Protein AF-A2BM74-F1 (afdb_monomer_lite)

Secondary structure (DSSP, 8-state):
-PPP---------------HHHHHHHHHHHHHHHHTTTS--SHHHHHHHHHTTHHHHTS---HHHHHHHHHHHHHHHHHHHT-GGG-------

Sequence (93 aa):
MPRERGQVKGGGDREDYVDERFLQAPSRAAEILVEHWGEWSDEIDAYWLLRRYEDEIGVPVTYDIVVEAVEIAHRNVEALKLRPSYVKVSEYQ

Organism: Hyperthermus butylicus (strain DSM 5456 / JCM 9403 / PLM1-5) (NCBI:txid415426)

Radius of gyration: 23.23 Å; chains: 1; bounding box: 64×27×82 Å

Structure (mmCIF, N/CA/C/O backbone):
data_AF-A2BM74-F1
#
_entry.id   AF-A2BM74-F1
#
loop_
_atom_site.group_PDB
_atom_site.id
_atom_site.type_symbol
_atom_site.label_atom_id
_atom_site.label_alt_id
_atom_site.label_comp_id
_atom_site.label_asym_id
_atom_site.label_entity_id
_atom_site.label_seq_id
_atom_site.pdbx_PDB_ins_code
_atom_site.Cartn_x
_atom_site.Cartn_y
_atom_site.Cartn_z
_atom_site.occupancy
_atom_site.B_iso_or_equiv
_atom_site.auth_seq_id
_atom_site.auth_comp_id
_atom_site.auth_asym_id
_atom_site.auth_atom_id
_atom_site.pdbx_PDB_model_num
ATOM 1 N N . MET A 1 1 ? 38.066 0.874 -57.448 1.00 51.19 1 MET A N 1
ATOM 2 C CA . MET A 1 1 ? 36.828 0.245 -56.942 1.00 51.19 1 MET A CA 1
ATOM 3 C C . MET A 1 1 ? 36.442 0.905 -55.618 1.00 51.19 1 MET A C 1
ATOM 5 O O . MET A 1 1 ? 37.072 0.587 -54.614 1.00 51.19 1 MET A O 1
ATOM 9 N N . PRO A 1 2 ? 35.507 1.870 -55.588 1.00 48.00 2 PRO A N 1
ATOM 10 C CA . PRO A 1 2 ? 34.987 2.411 -54.335 1.00 48.00 2 PRO A CA 1
ATOM 11 C C . PRO A 1 2 ? 33.935 1.450 -53.760 1.00 48.00 2 PRO A C 1
ATOM 13 O O . PRO A 1 2 ? 33.054 0.990 -54.479 1.00 48.00 2 PRO A O 1
ATOM 16 N N . ARG A 1 3 ? 34.061 1.103 -52.475 1.00 53.66 3 ARG A N 1
ATOM 17 C CA . ARG A 1 3 ? 33.067 0.305 -51.747 1.00 53.66 3 ARG A CA 1
ATOM 18 C C . ARG A 1 3 ? 31.936 1.231 -51.311 1.00 53.66 3 ARG A C 1
ATOM 20 O O . ARG A 1 3 ? 32.173 2.159 -50.537 1.00 53.66 3 ARG A O 1
ATOM 27 N N . GLU A 1 4 ? 30.738 0.977 -51.822 1.00 51.91 4 GLU A N 1
ATOM 28 C CA . GLU A 1 4 ? 29.504 1.604 -51.363 1.00 51.91 4 GLU A CA 1
ATOM 29 C C . GLU A 1 4 ? 29.345 1.347 -49.861 1.00 51.91 4 GLU A C 1
ATOM 31 O O . GLU A 1 4 ? 29.284 0.207 -49.397 1.00 51.91 4 GLU A O 1
ATOM 36 N N . ARG A 1 5 ? 29.345 2.428 -49.076 1.00 54.09 5 ARG A N 1
ATOM 37 C CA . ARG A 1 5 ? 28.982 2.376 -47.663 1.00 54.09 5 ARG A CA 1
ATOM 38 C C . ARG A 1 5 ? 27.476 2.189 -47.594 1.00 54.09 5 ARG A C 1
ATOM 40 O O . ARG A 1 5 ? 26.725 3.113 -47.893 1.00 54.09 5 ARG A O 1
ATOM 47 N N . GLY A 1 6 ? 27.075 0.986 -47.191 1.00 51.12 6 GLY A N 1
ATOM 48 C CA . GLY A 1 6 ? 25.716 0.676 -46.786 1.00 51.12 6 GLY A CA 1
ATOM 49 C C . GLY A 1 6 ? 25.210 1.717 -45.794 1.00 51.12 6 GLY A C 1
ATOM 50 O O . GLY A 1 6 ? 25.792 1.950 -44.735 1.00 51.12 6 GLY A O 1
ATOM 51 N N . GLN A 1 7 ? 24.133 2.366 -46.202 1.00 48.34 7 GLN A N 1
ATOM 52 C CA . GLN A 1 7 ? 23.319 3.279 -45.431 1.00 48.34 7 GLN A CA 1
ATOM 53 C C . GLN A 1 7 ? 22.680 2.493 -44.275 1.00 48.34 7 GLN A C 1
ATOM 55 O O . GLN A 1 7 ? 21.726 1.746 -44.479 1.00 48.34 7 GLN A O 1
ATOM 60 N N . VAL A 1 8 ? 23.214 2.621 -43.058 1.00 57.81 8 VAL A N 1
ATOM 61 C CA . VAL A 1 8 ? 22.563 2.080 -41.857 1.00 57.81 8 VAL A CA 1
ATOM 62 C C . VAL A 1 8 ? 21.428 3.016 -41.442 1.00 57.81 8 VAL A C 1
ATOM 64 O O . VAL A 1 8 ? 21.618 3.980 -40.708 1.00 57.81 8 VAL A O 1
ATOM 67 N N . LYS A 1 9 ? 20.224 2.735 -41.951 1.00 53.75 9 LYS A N 1
ATOM 68 C CA . LYS A 1 9 ? 18.973 3.152 -41.309 1.00 53.75 9 LYS A CA 1
ATOM 69 C C . LYS A 1 9 ? 18.787 2.296 -40.051 1.00 53.75 9 LYS A C 1
ATOM 71 O O . LYS A 1 9 ? 18.335 1.162 -40.145 1.00 53.75 9 LYS A O 1
ATOM 76 N N . GLY A 1 10 ? 19.123 2.845 -38.892 1.00 43.16 10 GLY A N 1
ATOM 77 C CA . GLY A 1 10 ? 18.506 2.481 -37.615 1.00 43.16 10 GLY A CA 1
ATOM 78 C C . GLY A 1 10 ? 18.002 3.792 -37.012 1.00 43.16 10 GLY A C 1
ATOM 79 O O . GLY A 1 10 ? 18.823 4.632 -36.679 1.00 43.16 10 GLY A O 1
ATOM 80 N N . GLY A 1 11 ? 16.712 4.122 -36.976 1.00 45.31 11 GLY A N 1
ATOM 81 C CA . GLY A 1 11 ? 15.554 3.238 -36.926 1.00 45.31 11 GLY A CA 1
ATOM 82 C C . GLY A 1 11 ? 15.417 2.720 -35.501 1.00 45.31 11 GLY A C 1
ATOM 83 O O . GLY A 1 11 ? 15.923 1.644 -35.201 1.00 45.31 11 GLY A O 1
ATOM 84 N N . GLY A 1 12 ? 14.805 3.521 -34.631 1.00 40.31 12 GLY A N 1
ATOM 85 C CA . GLY A 1 12 ? 14.555 3.164 -33.242 1.00 40.31 12 GLY A CA 1
ATOM 86 C C . GLY A 1 12 ? 14.448 4.393 -32.359 1.00 40.31 12 GLY A C 1
ATOM 87 O O . GLY A 1 12 ? 15.354 4.649 -31.569 1.00 40.31 12 GLY A O 1
ATOM 88 N N . ASP A 1 13 ? 13.355 5.137 -32.515 1.00 47.75 13 ASP A N 1
ATOM 89 C CA . ASP A 1 13 ? 12.801 5.984 -31.465 1.00 47.75 13 ASP A CA 1
ATOM 90 C C . ASP A 1 13 ? 12.639 5.112 -30.211 1.00 47.75 13 ASP A C 1
ATOM 92 O O . ASP A 1 13 ? 11.688 4.346 -30.069 1.00 47.75 13 ASP A O 1
ATOM 96 N N . ARG A 1 14 ? 13.646 5.130 -29.334 1.00 47.81 14 ARG A N 1
ATOM 97 C CA . ARG A 1 14 ? 13.541 4.587 -27.980 1.00 47.81 14 ARG A CA 1
ATOM 98 C C . ARG A 1 14 ? 12.803 5.630 -27.161 1.00 47.81 14 ARG A C 1
ATOM 100 O O . ARG A 1 14 ? 13.402 6.310 -26.338 1.00 47.81 14 ARG A O 1
ATOM 107 N N . GLU A 1 15 ? 11.527 5.810 -27.471 1.00 50.72 15 GLU A N 1
ATOM 108 C CA . GLU A 1 15 ? 10.604 6.350 -26.491 1.00 50.72 15 GLU A CA 1
ATOM 109 C C . GLU A 1 15 ? 10.651 5.387 -25.309 1.00 50.72 15 GLU A C 1
ATOM 111 O O . GLU A 1 15 ? 10.474 4.175 -25.466 1.00 50.72 15 GLU A O 1
ATOM 116 N N . ASP A 1 16 ? 11.030 5.926 -24.157 1.00 50.12 16 ASP A N 1
ATOM 117 C CA . ASP A 1 16 ? 11.051 5.239 -22.882 1.00 50.12 16 ASP A CA 1
ATOM 118 C C . ASP A 1 16 ? 9.681 4.584 -22.660 1.00 50.12 16 ASP A C 1
ATOM 120 O O . ASP A 1 16 ? 8.720 5.243 -22.267 1.00 50.12 16 ASP A O 1
ATOM 124 N N . TYR A 1 17 ? 9.573 3.285 -22.954 1.00 52.31 17 TYR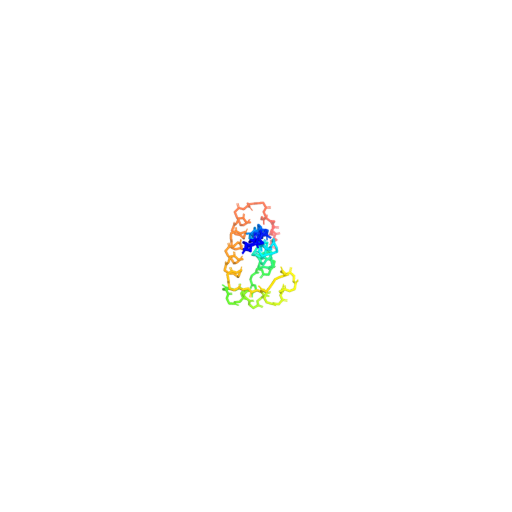 A N 1
ATOM 125 C CA . TYR A 1 17 ? 8.410 2.466 -22.616 1.00 52.31 17 TYR A CA 1
ATOM 126 C C . TYR A 1 17 ? 8.394 2.306 -21.092 1.00 52.31 17 TYR A C 1
ATOM 128 O O . TYR A 1 17 ? 8.762 1.268 -20.543 1.00 52.31 17 TYR A O 1
ATOM 136 N N . VAL A 1 18 ? 8.014 3.371 -20.387 1.00 57.47 18 VAL A N 1
ATOM 137 C CA . VAL A 1 18 ? 7.542 3.262 -19.015 1.00 57.47 18 VAL A CA 1
ATOM 138 C C . VAL A 1 18 ? 6.190 2.584 -19.130 1.00 57.47 18 VAL A C 1
ATOM 140 O O . VAL A 1 18 ? 5.200 3.189 -19.529 1.00 57.47 18 VAL A O 1
ATOM 143 N N . ASP A 1 19 ? 6.191 1.280 -18.885 1.00 67.12 19 ASP A N 1
ATOM 144 C CA . ASP A 1 19 ? 4.986 0.468 -18.875 1.00 67.12 19 ASP A CA 1
ATOM 145 C C . ASP A 1 19 ? 3.977 1.114 -17.912 1.00 67.12 19 ASP A C 1
ATOM 147 O O . ASP A 1 19 ? 4.263 1.279 -16.724 1.00 67.12 19 ASP A O 1
ATOM 151 N N . GLU A 1 20 ? 2.820 1.534 -18.436 1.00 72.00 20 GLU A N 1
ATOM 152 C CA . GLU A 1 20 ? 1.793 2.288 -17.699 1.00 72.00 20 GLU A CA 1
ATOM 153 C C . GLU A 1 20 ? 1.373 1.588 -16.400 1.00 72.00 20 GLU A C 1
ATOM 155 O O . GLU A 1 20 ? 0.953 2.232 -15.438 1.00 72.00 20 GLU A O 1
ATOM 160 N N . ARG A 1 21 ? 1.554 0.264 -16.341 1.00 70.94 21 ARG A N 1
ATOM 161 C CA . ARG A 1 21 ? 1.315 -0.552 -15.150 1.00 70.94 21 ARG A CA 1
ATOM 162 C C . ARG A 1 21 ? 2.192 -0.143 -13.969 1.00 70.94 21 ARG A C 1
ATOM 164 O O . ARG A 1 21 ? 1.705 -0.120 -12.846 1.00 70.94 21 ARG A O 1
ATOM 171 N N . PHE A 1 22 ? 3.444 0.251 -14.205 1.00 72.44 22 PHE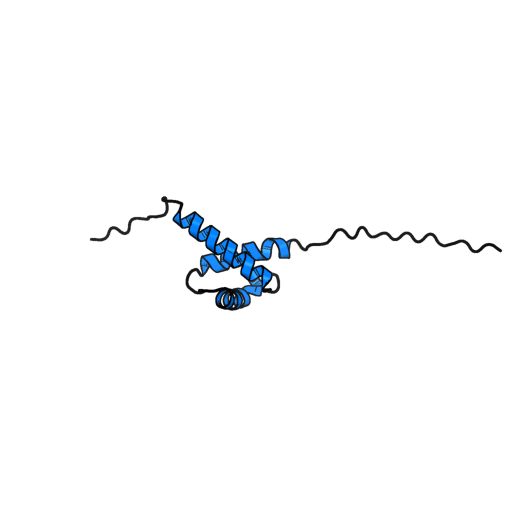 A N 1
ATOM 172 C CA . PHE A 1 22 ? 4.328 0.742 -13.143 1.00 72.44 22 PHE A CA 1
ATOM 173 C C . PHE A 1 22 ? 3.926 2.130 -12.641 1.00 72.44 22 PHE A C 1
ATOM 175 O O . PHE A 1 22 ? 4.125 2.418 -11.467 1.00 72.44 22 PHE A O 1
ATOM 182 N N . LEU A 1 23 ? 3.320 2.968 -13.489 1.00 80.06 23 LEU A N 1
ATOM 183 C CA . LEU A 1 23 ? 2.825 4.288 -13.077 1.00 80.06 23 LEU A CA 1
ATOM 184 C C . LEU A 1 23 ? 1.594 4.180 -12.171 1.00 80.06 23 LEU A C 1
ATOM 186 O O . LEU A 1 23 ? 1.391 5.014 -11.294 1.00 80.06 23 LEU A O 1
ATOM 190 N N . GLN A 1 24 ? 0.766 3.155 -12.379 1.00 87.44 24 GLN A N 1
ATOM 191 C CA . GLN A 1 24 ? -0.448 2.941 -11.589 1.00 87.44 24 GLN A CA 1
ATOM 192 C C . GLN A 1 24 ? -0.219 2.066 -10.352 1.00 87.44 24 GLN A C 1
ATOM 194 O O . GLN A 1 24 ? -1.024 2.114 -9.420 1.00 87.44 24 GLN A O 1
ATOM 199 N N . ALA A 1 25 ? 0.878 1.305 -10.306 1.00 90.19 25 ALA A N 1
ATOM 200 C CA . ALA A 1 25 ? 1.171 0.376 -9.221 1.00 90.19 25 ALA A CA 1
ATOM 201 C C . ALA A 1 25 ? 1.174 1.019 -7.820 1.00 90.19 25 ALA A C 1
ATOM 203 O O . ALA A 1 25 ? 0.532 0.449 -6.938 1.00 90.19 25 ALA A O 1
ATOM 204 N N . PRO A 1 26 ? 1.776 2.206 -7.585 1.00 93.50 26 PRO A N 1
ATOM 205 C CA . PRO A 1 26 ? 1.721 2.853 -6.272 1.00 93.50 26 PRO A CA 1
ATOM 206 C C . PRO A 1 26 ? 0.301 3.240 -5.860 1.00 93.50 26 PRO A C 1
ATOM 208 O O . PRO A 1 26 ? -0.083 3.066 -4.707 1.00 93.50 26 PRO A O 1
ATOM 211 N N . SER A 1 27 ? -0.511 3.714 -6.810 1.00 92.81 27 SER A N 1
ATOM 212 C CA . SER A 1 27 ? -1.908 4.073 -6.541 1.00 92.81 27 SER A CA 1
ATOM 213 C C . SER A 1 27 ? -2.737 2.839 -6.192 1.00 92.81 27 SER A C 1
ATOM 215 O O . SER A 1 27 ? -3.475 2.855 -5.210 1.00 92.81 27 SER A O 1
ATOM 217 N N . ARG A 1 28 ? -2.566 1.742 -6.940 1.00 93.56 28 ARG A N 1
ATOM 218 C CA . ARG A 1 28 ? -3.275 0.486 -6.675 1.00 93.56 28 ARG A CA 1
ATOM 219 C C . ARG A 1 28 ? -2.843 -0.149 -5.354 1.00 93.56 28 ARG A C 1
ATOM 221 O O . ARG A 1 28 ? -3.684 -0.595 -4.581 1.00 93.56 28 ARG A O 1
ATOM 228 N N . ALA A 1 29 ? -1.545 -0.141 -5.066 1.00 95.75 29 ALA A N 1
ATOM 229 C CA . ALA A 1 29 ? -1.013 -0.571 -3.780 1.00 95.75 29 ALA A CA 1
ATOM 230 C C . ALA A 1 29 ? -1.581 0.277 -2.629 1.00 95.75 29 ALA A C 1
ATOM 232 O O . ALA A 1 29 ? -1.999 -0.269 -1.611 1.00 95.75 29 ALA A O 1
ATOM 233 N N . ALA A 1 30 ? -1.679 1.598 -2.798 1.00 95.75 30 ALA A N 1
ATOM 234 C CA . ALA A 1 30 ? -2.250 2.478 -1.784 1.00 95.75 30 ALA A CA 1
ATOM 235 C C . ALA A 1 30 ? -3.728 2.179 -1.500 1.00 95.75 30 ALA A C 1
ATOM 237 O O . ALA A 1 30 ? -4.143 2.240 -0.346 1.00 95.75 30 ALA A O 1
ATOM 238 N N . GLU A 1 31 ? -4.524 1.843 -2.520 1.00 94.75 31 GLU A N 1
ATOM 239 C CA . GLU A 1 31 ? -5.918 1.418 -2.333 1.00 94.75 31 GLU A CA 1
ATOM 240 C C . GLU A 1 31 ? -6.006 0.189 -1.422 1.00 94.75 31 GLU A C 1
ATOM 242 O O . GLU A 1 31 ? -6.739 0.218 -0.436 1.00 94.75 31 GLU A O 1
ATOM 247 N N . ILE A 1 32 ? -5.182 -0.833 -1.677 1.00 95.12 32 ILE A N 1
ATOM 248 C CA . ILE A 1 32 ? -5.111 -2.048 -0.850 1.00 95.12 32 ILE A CA 1
ATOM 249 C C . ILE A 1 32 ? -4.702 -1.701 0.591 1.00 95.12 32 ILE A C 1
ATOM 251 O O . ILE A 1 32 ? -5.302 -2.190 1.548 1.00 95.12 32 ILE A O 1
ATOM 255 N N . LEU A 1 33 ? -3.716 -0.814 0.772 1.00 95.62 33 LEU A N 1
ATOM 256 C CA . LEU A 1 33 ? -3.303 -0.357 2.105 1.00 95.62 33 LEU A CA 1
ATOM 257 C C . LEU A 1 33 ? -4.427 0.382 2.851 1.00 95.62 33 LEU A C 1
ATOM 259 O O . LEU A 1 33 ? -4.546 0.243 4.069 1.00 95.62 33 LEU A O 1
ATOM 263 N N . VAL A 1 34 ? -5.251 1.166 2.151 1.00 93.94 34 VAL A N 1
ATOM 264 C CA . VAL A 1 34 ? -6.40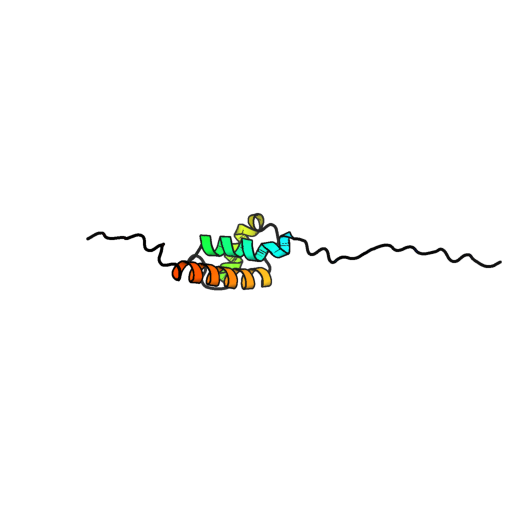6 1.859 2.746 1.00 93.94 34 VAL A CA 1
ATOM 265 C C . VAL A 1 34 ? -7.538 0.883 3.078 1.00 93.94 34 VAL A C 1
ATOM 267 O O . VAL A 1 34 ? -8.172 1.029 4.122 1.00 93.94 34 VAL A O 1
ATOM 270 N N . GLU A 1 35 ? -7.797 -0.115 2.234 1.00 93.31 35 GLU A N 1
ATOM 271 C CA . GLU A 1 35 ? -8.806 -1.151 2.497 1.00 93.31 35 GLU A CA 1
ATOM 272 C C . GLU A 1 35 ? -8.457 -1.989 3.734 1.00 93.31 35 GLU A C 1
ATOM 274 O O . GLU A 1 35 ? -9.331 -2.297 4.545 1.00 93.31 35 GLU A O 1
ATOM 279 N N . HIS A 1 36 ? -7.169 -2.273 3.923 1.00 93.00 36 HIS A N 1
ATOM 280 C CA . HIS A 1 36 ? -6.621 -3.003 5.068 1.00 93.00 36 HIS A CA 1
ATOM 281 C C . HIS A 1 36 ? -6.063 -2.071 6.156 1.00 93.00 36 HIS A C 1
ATOM 283 O O . HIS A 1 36 ? -5.095 -2.400 6.852 1.00 93.00 36 HIS A O 1
ATOM 289 N N . TRP A 1 37 ? -6.648 -0.879 6.311 1.00 89.81 37 TRP A N 1
ATOM 290 C CA . TRP A 1 37 ? -6.171 0.099 7.284 1.00 89.81 37 TRP A CA 1
ATOM 291 C C . TRP A 1 37 ? -6.203 -0.460 8.713 1.00 89.81 37 TRP A C 1
ATOM 293 O O . TRP A 1 37 ? -7.254 -0.843 9.227 1.00 89.81 37 TRP A O 1
ATOM 303 N N . GLY A 1 38 ? -5.045 -0.459 9.378 1.00 89.44 38 GLY A N 1
ATOM 304 C CA . GLY A 1 38 ? -4.867 -1.016 10.722 1.00 89.44 38 GLY A CA 1
ATOM 305 C C . GLY A 1 38 ? -4.311 -2.445 10.765 1.00 89.44 38 GLY A C 1
ATOM 306 O O . GLY A 1 38 ? -3.960 -2.901 11.849 1.00 89.44 38 GLY A O 1
ATOM 307 N N . GLU A 1 39 ? -4.179 -3.132 9.624 1.00 90.00 39 GLU A N 1
ATOM 308 C CA . GLU A 1 39 ? -3.424 -4.398 9.526 1.00 90.00 39 GLU A CA 1
ATOM 309 C C . GLU A 1 39 ? -1.913 -4.192 9.357 1.00 90.00 39 GLU A C 1
ATOM 311 O O . GLU A 1 39 ? -1.139 -5.138 9.478 1.00 90.00 39 GLU A O 1
ATOM 316 N N . TRP A 1 40 ? -1.498 -2.962 9.073 1.00 94.06 40 TRP A N 1
ATOM 317 C CA . TRP A 1 40 ? -0.109 -2.561 8.914 1.00 94.06 40 TRP A CA 1
ATOM 318 C C . TRP A 1 40 ? 0.149 -1.293 9.725 1.00 94.06 40 TRP A C 1
ATOM 320 O O . TRP A 1 40 ? -0.763 -0.486 9.941 1.00 94.06 40 TRP A O 1
ATOM 330 N N . SER A 1 41 ? 1.382 -1.140 10.205 1.00 91.50 41 SER A N 1
ATOM 331 C CA . SER A 1 41 ? 1.774 -0.010 11.055 1.00 91.50 41 SER A CA 1
ATOM 332 C C . SER A 1 41 ? 2.991 0.762 10.548 1.00 91.50 41 SER A C 1
ATOM 334 O O . SER A 1 41 ? 3.163 1.926 10.908 1.00 91.50 41 SER A O 1
ATOM 336 N N . ASP A 1 42 ? 3.792 0.136 9.688 1.00 93.00 42 ASP A N 1
ATOM 337 C CA . ASP A 1 42 ? 4.997 0.699 9.091 1.00 93.00 42 ASP A CA 1
ATOM 338 C C . ASP A 1 42 ? 5.199 0.190 7.651 1.00 93.00 42 ASP A C 1
ATOM 340 O O . ASP A 1 42 ? 4.396 -0.587 7.118 1.00 93.00 42 ASP A O 1
ATOM 344 N N . GLU A 1 43 ? 6.270 0.639 6.995 1.00 93.69 43 GLU A N 1
ATOM 345 C CA . GLU A 1 43 ? 6.581 0.269 5.614 1.00 93.69 43 GLU A CA 1
ATOM 346 C C . GLU A 1 43 ? 6.929 -1.221 5.452 1.00 93.69 43 GLU A C 1
ATOM 348 O O . GLU A 1 43 ? 6.741 -1.784 4.373 1.00 93.69 43 GLU A O 1
ATOM 353 N N . ILE A 1 44 ? 7.429 -1.886 6.498 1.00 94.62 44 ILE A N 1
ATOM 354 C CA . ILE A 1 44 ? 7.778 -3.312 6.450 1.00 94.62 44 ILE A CA 1
ATOM 355 C C . ILE A 1 44 ? 6.501 -4.152 6.485 1.00 94.62 44 ILE A C 1
ATOM 357 O O . ILE A 1 44 ? 6.346 -5.066 5.670 1.00 94.62 44 ILE A O 1
ATOM 361 N N . ASP A 1 45 ? 5.571 -3.827 7.380 1.00 95.31 45 ASP A N 1
ATOM 362 C CA . ASP A 1 45 ? 4.250 -4.451 7.426 1.00 95.31 45 ASP A CA 1
ATOM 363 C C . ASP A 1 45 ? 3.505 -4.237 6.104 1.00 95.31 45 ASP A C 1
ATOM 365 O O . ASP A 1 45 ? 2.968 -5.188 5.527 1.00 95.31 45 ASP A O 1
ATOM 369 N N . ALA A 1 46 ? 3.528 -3.003 5.588 1.00 95.06 46 ALA A N 1
ATOM 370 C CA . ALA A 1 46 ? 2.930 -2.654 4.304 1.00 95.06 46 ALA A CA 1
ATOM 371 C C . ALA A 1 46 ? 3.543 -3.471 3.157 1.00 95.06 46 ALA A C 1
ATOM 373 O O . ALA A 1 46 ? 2.813 -3.994 2.318 1.00 95.06 46 ALA A O 1
ATOM 374 N N . TYR A 1 47 ? 4.866 -3.660 3.143 1.00 95.50 47 TYR A N 1
ATOM 375 C CA . TYR A 1 47 ? 5.534 -4.508 2.157 1.00 95.50 47 TYR A CA 1
ATOM 376 C C . TYR A 1 47 ? 5.039 -5.957 2.205 1.00 95.50 47 TYR A C 1
ATOM 378 O O . TYR A 1 47 ? 4.688 -6.523 1.167 1.00 95.50 47 TYR A O 1
ATOM 386 N N . TRP A 1 48 ? 4.970 -6.568 3.390 1.00 95.38 48 TRP A N 1
ATOM 387 C CA . TRP A 1 48 ? 4.491 -7.948 3.524 1.00 95.38 48 TRP A CA 1
ATOM 388 C C . TRP A 1 48 ? 3.009 -8.094 3.191 1.00 95.38 48 TRP A C 1
ATOM 390 O O . TRP A 1 48 ? 2.606 -9.108 2.619 1.00 95.38 48 TRP A O 1
ATOM 400 N N . LEU A 1 49 ? 2.203 -7.086 3.520 1.00 95.00 49 LEU A N 1
ATOM 401 C CA . LEU A 1 49 ? 0.806 -7.009 3.125 1.00 95.00 49 LEU A CA 1
ATOM 402 C C . LEU A 1 49 ? 0.686 -6.959 1.598 1.00 95.00 49 LEU A C 1
ATOM 404 O O . LEU A 1 49 ? 0.079 -7.856 1.023 1.00 95.00 49 LEU A O 1
ATOM 408 N N . LEU A 1 50 ? 1.328 -5.992 0.940 1.00 95.69 50 LEU A N 1
ATOM 409 C CA . LEU A 1 50 ? 1.272 -5.810 -0.514 1.00 95.69 50 LEU A CA 1
ATOM 410 C C . LEU A 1 50 ? 1.822 -7.007 -1.282 1.00 95.69 50 LEU A C 1
ATOM 412 O O . LEU A 1 50 ? 1.286 -7.366 -2.323 1.00 95.69 50 LEU A O 1
ATOM 416 N N . ARG A 1 51 ? 2.840 -7.684 -0.748 1.00 94.50 51 ARG A N 1
ATOM 417 C CA . ARG A 1 51 ? 3.390 -8.899 -1.354 1.00 94.50 51 ARG A CA 1
ATOM 418 C C . ARG A 1 51 ? 2.378 -10.046 -1.431 1.00 94.50 51 ARG A C 1
ATOM 420 O O . ARG A 1 51 ? 2.491 -10.891 -2.312 1.00 94.50 51 ARG A O 1
ATOM 427 N N . ARG A 1 52 ? 1.375 -10.088 -0.543 1.00 94.38 52 ARG A N 1
ATOM 428 C CA . ARG A 1 52 ? 0.254 -11.047 -0.643 1.00 94.38 52 ARG A CA 1
ATOM 429 C C . ARG A 1 52 ? -0.718 -10.704 -1.774 1.00 94.38 52 ARG A C 1
ATOM 431 O O . ARG A 1 52 ? -1.450 -11.584 -2.209 1.00 94.38 52 ARG A O 1
ATOM 438 N N . TYR A 1 53 ? -0.686 -9.462 -2.247 1.00 94.25 53 TYR A N 1
ATOM 439 C CA . TYR A 1 53 ? -1.559 -8.908 -3.277 1.00 94.25 53 TYR A CA 1
ATOM 440 C C . TYR A 1 53 ? -0.795 -8.511 -4.551 1.00 94.25 53 TYR A C 1
ATOM 442 O O . TYR A 1 53 ? -1.293 -7.737 -5.363 1.00 94.25 53 TYR A O 1
ATOM 450 N N . GLU A 1 54 ? 0.413 -9.045 -4.753 1.00 91.44 54 GLU A N 1
ATOM 451 C CA . GLU A 1 54 ? 1.258 -8.735 -5.915 1.00 91.44 54 GLU A CA 1
ATOM 452 C C . GLU A 1 54 ? 0.540 -9.037 -7.244 1.00 91.44 54 GLU A C 1
ATOM 454 O O . GLU A 1 54 ? 0.626 -8.255 -8.192 1.00 91.44 54 GLU A O 1
ATOM 459 N N . ASP A 1 55 ? -0.268 -10.102 -7.276 1.00 90.19 55 ASP A N 1
ATOM 460 C CA . ASP A 1 55 ? -1.105 -10.459 -8.427 1.00 90.19 55 ASP A CA 1
ATOM 461 C C . ASP A 1 55 ? -2.179 -9.397 -8.737 1.00 90.19 55 ASP A C 1
ATOM 463 O O . ASP A 1 55 ? -2.499 -9.164 -9.903 1.00 90.19 55 ASP A O 1
ATOM 467 N N . GLU A 1 56 ? -2.720 -8.722 -7.717 1.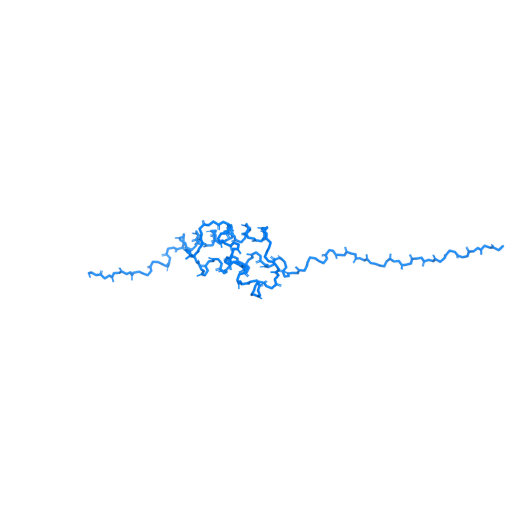00 89.88 56 GLU A N 1
ATOM 468 C CA . GLU A 1 56 ? -3.717 -7.653 -7.879 1.00 89.88 56 GLU A CA 1
ATOM 469 C C . GLU A 1 56 ? -3.090 -6.314 -8.277 1.00 89.88 56 GLU A C 1
ATOM 471 O O . GLU A 1 56 ? -3.725 -5.496 -8.947 1.00 89.88 56 GLU A O 1
ATOM 476 N N . ILE A 1 57 ? -1.841 -6.092 -7.865 1.00 89.31 57 ILE A N 1
ATOM 477 C CA . ILE A 1 57 ? -1.039 -4.917 -8.223 1.00 89.31 57 ILE A CA 1
ATOM 478 C C . ILE A 1 57 ? -0.518 -5.054 -9.664 1.00 89.31 57 ILE A C 1
ATOM 480 O O . ILE A 1 57 ? -0.333 -4.056 -10.360 1.00 89.31 57 ILE A O 1
ATOM 484 N N . GLY A 1 58 ? -0.317 -6.286 -10.142 1.00 87.38 58 GLY A N 1
ATOM 485 C CA . GLY A 1 58 ? 0.047 -6.593 -11.528 1.00 87.38 58 GLY A CA 1
ATOM 486 C C . GLY A 1 58 ? 1.515 -6.329 -11.877 1.00 87.38 58 GLY A C 1
ATOM 487 O O . GLY A 1 58 ? 1.913 -6.523 -13.030 1.00 87.38 58 GLY A O 1
ATOM 488 N N . VAL A 1 59 ? 2.321 -5.910 -10.897 1.00 89.50 59 VAL A N 1
ATOM 489 C CA . VAL A 1 59 ? 3.776 -5.756 -10.993 1.00 89.50 59 VAL A CA 1
ATOM 490 C C . VAL A 1 59 ? 4.440 -6.217 -9.693 1.00 89.50 59 VAL A C 1
ATOM 492 O O . VAL A 1 59 ? 3.800 -6.175 -8.641 1.00 89.50 59 VAL A O 1
ATOM 495 N N . PRO A 1 60 ? 5.728 -6.604 -9.732 1.00 91.06 60 PRO A N 1
ATOM 496 C CA . PRO A 1 60 ? 6.462 -6.948 -8.524 1.00 91.06 60 PRO A CA 1
ATOM 497 C C . PRO A 1 60 ? 6.497 -5.800 -7.517 1.00 91.06 60 PRO A C 1
ATOM 499 O O . PRO A 1 60 ? 6.824 -4.665 -7.873 1.00 91.06 60 PRO A O 1
ATOM 502 N N . VAL A 1 61 ? 6.220 -6.106 -6.249 1.00 92.25 61 VAL A N 1
ATOM 503 C CA . VAL A 1 61 ? 6.259 -5.111 -5.173 1.00 92.25 61 VAL A CA 1
ATOM 504 C C . VAL A 1 61 ? 7.712 -4.758 -4.858 1.00 92.25 61 VAL A C 1
ATOM 506 O O . VAL A 1 61 ? 8.465 -5.556 -4.292 1.00 92.25 61 VAL A O 1
ATOM 509 N N . THR A 1 62 ? 8.116 -3.542 -5.221 1.00 92.94 62 THR A N 1
ATOM 510 C CA . THR A 1 62 ? 9.422 -2.964 -4.880 1.00 92.94 62 THR A CA 1
ATOM 511 C C . THR A 1 62 ? 9.300 -2.007 -3.702 1.00 92.94 62 THR A C 1
ATOM 513 O O . THR A 1 62 ? 8.222 -1.499 -3.409 1.00 92.94 62 THR A O 1
ATOM 516 N N . TYR A 1 63 ? 10.422 -1.731 -3.034 1.00 91.31 63 TYR A N 1
ATOM 517 C CA . TYR A 1 63 ? 10.452 -0.797 -1.908 1.00 91.31 63 TYR A CA 1
ATOM 518 C C . TYR A 1 63 ? 9.927 0.598 -2.286 1.00 91.31 63 TYR A C 1
ATOM 520 O O . TYR A 1 63 ? 9.142 1.167 -1.535 1.00 91.31 63 TYR A O 1
ATOM 528 N N . ASP A 1 64 ? 10.275 1.100 -3.475 1.00 91.56 64 ASP A N 1
ATOM 529 C CA . ASP A 1 64 ? 9.818 2.411 -3.954 1.00 91.56 64 ASP A CA 1
ATOM 530 C C . ASP A 1 64 ? 8.288 2.475 -4.083 1.00 91.56 64 ASP A C 1
ATOM 532 O O . ASP A 1 64 ? 7.671 3.438 -3.631 1.00 91.56 64 ASP A O 1
ATOM 536 N N . ILE A 1 65 ? 7.666 1.410 -4.613 1.00 93.62 65 ILE A N 1
ATOM 537 C CA . ILE A 1 65 ? 6.202 1.300 -4.702 1.00 93.62 65 ILE A CA 1
ATOM 538 C C . ILE A 1 65 ? 5.584 1.329 -3.304 1.00 93.62 65 ILE A C 1
ATOM 540 O O . ILE A 1 65 ? 4.563 1.981 -3.109 1.00 93.62 65 ILE A O 1
ATOM 544 N N . VAL A 1 66 ? 6.187 0.640 -2.329 1.00 95.31 66 VAL A N 1
ATOM 545 C CA . VAL A 1 66 ? 5.658 0.597 -0.959 1.00 95.31 66 VAL A CA 1
ATOM 546 C C . VAL A 1 66 ? 5.711 1.965 -0.296 1.00 95.31 66 VAL A C 1
ATOM 548 O O . VAL A 1 66 ? 4.705 2.394 0.259 1.00 95.31 66 VAL A O 1
ATOM 551 N N . VAL A 1 67 ? 6.849 2.657 -0.366 1.00 95.69 67 VAL A N 1
ATOM 552 C CA . VAL A 1 67 ? 7.005 3.985 0.247 1.00 95.69 67 VAL A CA 1
ATOM 553 C C . VAL A 1 67 ? 5.984 4.960 -0.336 1.00 95.69 67 VAL A C 1
ATOM 555 O O . VAL A 1 67 ? 5.245 5.605 0.407 1.00 95.69 67 VAL A O 1
ATOM 558 N N . GLU A 1 68 ? 5.874 5.012 -1.664 1.00 95.31 68 GLU A N 1
ATOM 559 C CA . GLU A 1 68 ? 4.916 5.893 -2.328 1.00 95.31 68 GLU A CA 1
ATOM 560 C C . GLU A 1 68 ? 3.462 5.505 -2.005 1.00 95.31 68 GLU A C 1
ATOM 562 O O . GLU A 1 68 ? 2.632 6.370 -1.709 1.00 95.31 68 GLU A O 1
ATOM 567 N N . ALA A 1 69 ? 3.149 4.206 -1.980 1.00 95.81 69 ALA A N 1
ATOM 568 C CA . ALA A 1 69 ? 1.822 3.713 -1.628 1.00 95.81 69 ALA A CA 1
ATOM 569 C C . ALA A 1 69 ? 1.426 4.074 -0.190 1.00 95.81 69 ALA A C 1
ATOM 571 O O . ALA A 1 69 ? 0.292 4.498 0.041 1.00 95.81 69 ALA A O 1
ATOM 572 N N . VAL A 1 70 ? 2.349 3.954 0.768 1.00 95.75 70 VAL A N 1
ATOM 573 C CA . VAL A 1 70 ? 2.138 4.337 2.172 1.00 95.75 70 VAL A CA 1
ATOM 574 C C . VAL A 1 70 ? 1.842 5.835 2.270 1.00 95.75 70 VAL A C 1
ATOM 576 O O . VAL A 1 70 ? 0.842 6.225 2.876 1.00 95.75 70 VAL A O 1
ATOM 579 N N . GLU A 1 71 ? 2.629 6.689 1.610 1.00 95.44 71 GLU A N 1
ATOM 580 C CA . GLU A 1 71 ? 2.383 8.137 1.585 1.00 95.44 71 GLU A CA 1
ATOM 581 C C . GLU A 1 71 ? 1.023 8.501 0.967 1.00 95.44 71 GLU A C 1
ATOM 583 O O . GLU A 1 71 ? 0.317 9.392 1.454 1.00 95.44 71 GLU A O 1
ATOM 588 N N . ILE A 1 72 ? 0.632 7.837 -0.125 1.00 94.94 72 ILE A N 1
ATOM 589 C CA . ILE A 1 72 ? -0.686 8.021 -0.747 1.00 94.94 72 ILE A CA 1
ATOM 590 C C . ILE A 1 72 ? -1.794 7.558 0.210 1.00 94.94 72 ILE A C 1
ATOM 592 O O . ILE A 1 72 ? -2.770 8.285 0.404 1.00 94.94 72 ILE A O 1
ATOM 596 N N . ALA A 1 73 ? -1.640 6.398 0.850 1.00 93.88 73 ALA A N 1
ATOM 597 C CA . ALA A 1 73 ? -2.622 5.845 1.778 1.00 93.88 73 ALA A CA 1
ATOM 598 C C . ALA A 1 73 ? -2.850 6.768 2.985 1.00 93.88 73 ALA A C 1
ATOM 600 O O . ALA A 1 73 ? -3.998 7.084 3.310 1.00 93.88 73 ALA A O 1
ATOM 601 N N . HIS A 1 74 ? -1.777 7.284 3.595 1.00 92.50 74 HIS A N 1
ATOM 602 C CA . HIS A 1 74 ? -1.873 8.266 4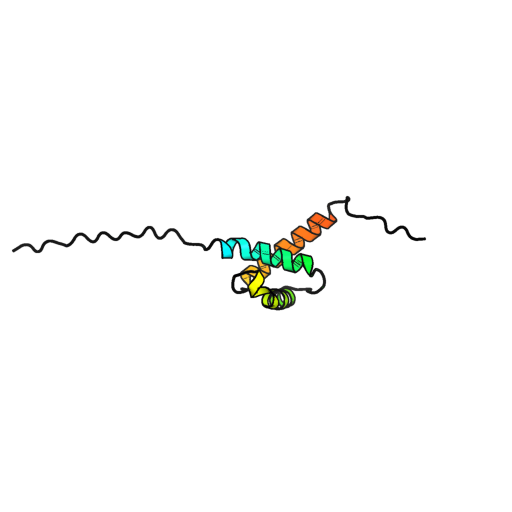.677 1.00 92.50 74 HIS A CA 1
ATOM 603 C C . HIS A 1 74 ? -2.621 9.525 4.238 1.00 92.50 74 HIS A C 1
ATOM 605 O O . HIS A 1 74 ? -3.586 9.917 4.898 1.00 92.50 74 HIS A O 1
ATOM 611 N N . ARG A 1 75 ? -2.247 10.113 3.093 1.00 92.25 75 ARG A N 1
ATOM 612 C CA . ARG A 1 75 ? -2.930 11.299 2.549 1.00 92.25 75 ARG A CA 1
ATOM 613 C C . ARG A 1 75 ? -4.410 11.041 2.284 1.00 92.25 75 ARG A C 1
ATOM 615 O O . ARG A 1 75 ? -5.240 11.893 2.595 1.00 92.25 75 ARG A O 1
ATOM 622 N N . ASN A 1 76 ? -4.756 9.872 1.749 1.00 90.19 76 ASN A N 1
ATOM 623 C CA . ASN A 1 76 ? -6.142 9.488 1.487 1.00 90.19 76 ASN A CA 1
ATOM 624 C C . ASN A 1 76 ? -6.946 9.377 2.787 1.00 90.19 76 ASN A C 1
ATOM 626 O O . ASN A 1 76 ? -8.041 9.931 2.883 1.00 90.19 76 ASN A O 1
ATOM 630 N N . VAL A 1 77 ? -6.397 8.726 3.814 1.00 88.00 77 VAL A N 1
ATOM 631 C CA . VAL A 1 77 ? -7.063 8.600 5.117 1.00 88.00 77 VAL A CA 1
ATOM 632 C C . VAL A 1 77 ? -7.199 9.949 5.816 1.00 88.00 77 VAL A C 1
ATOM 634 O O . VAL A 1 77 ? -8.253 10.241 6.382 1.00 88.00 77 VAL A O 1
ATOM 637 N N . GLU A 1 78 ? -6.179 10.802 5.767 1.00 87.56 78 GLU A N 1
ATOM 638 C CA . GLU A 1 78 ? -6.265 12.166 6.292 1.00 87.56 78 GLU A CA 1
ATOM 639 C C . GLU A 1 78 ? -7.315 12.994 5.547 1.00 87.56 78 GLU A C 1
ATOM 641 O O . GLU A 1 78 ? -8.146 13.647 6.180 1.00 87.56 78 GLU A O 1
ATOM 646 N N . ALA A 1 79 ? -7.362 12.908 4.216 1.00 84.44 79 ALA A N 1
ATOM 647 C CA . ALA A 1 79 ? -8.380 13.573 3.409 1.00 84.44 79 ALA A CA 1
ATOM 648 C C . ALA A 1 79 ? -9.801 13.073 3.728 1.00 84.44 79 ALA A C 1
ATOM 650 O O . ALA A 1 79 ? -10.744 13.868 3.727 1.00 84.44 79 ALA A O 1
ATOM 651 N N . LEU A 1 80 ? -9.969 11.783 4.038 1.00 78.94 80 LEU A N 1
ATOM 652 C CA . LEU A 1 80 ? -11.242 11.217 4.492 1.00 78.94 80 LEU A CA 1
ATOM 653 C C . LEU A 1 80 ? -11.621 11.707 5.895 1.00 78.94 80 LEU A C 1
ATOM 655 O O . LEU A 1 80 ? -12.773 12.077 6.110 1.00 78.94 80 LEU A O 1
ATOM 659 N N . LYS A 1 81 ? -10.666 11.788 6.830 1.00 72.69 81 LYS A N 1
ATOM 660 C CA . LYS A 1 81 ? -10.885 12.352 8.177 1.00 72.69 81 LYS A CA 1
ATOM 661 C C . LYS A 1 81 ? -11.276 13.831 8.128 1.00 72.69 81 LYS A C 1
ATOM 663 O O . LYS A 1 81 ? -12.093 14.280 8.928 1.00 72.69 81 LYS A O 1
ATOM 668 N N . LEU A 1 82 ? -10.715 14.582 7.182 1.00 62.81 82 LEU A N 1
ATOM 669 C CA . LEU A 1 82 ? -10.998 16.004 6.972 1.00 62.81 82 LEU A CA 1
ATOM 670 C C . LEU A 1 82 ? -12.321 16.266 6.234 1.00 62.81 82 LEU A C 1
ATOM 672 O O . LEU A 1 82 ? -12.731 17.422 6.130 1.00 62.81 82 LEU A O 1
ATOM 676 N N . ARG A 1 83 ? -13.017 15.231 5.739 1.00 57.53 83 ARG A N 1
ATOM 677 C CA . ARG A 1 83 ? -14.377 15.346 5.191 1.00 57.53 83 ARG A CA 1
ATOM 678 C C . ARG A 1 83 ? -15.403 15.048 6.297 1.00 57.53 83 ARG A C 1
ATOM 680 O O . ARG A 1 83 ? -15.679 13.882 6.569 1.00 57.53 83 ARG A O 1
ATOM 687 N N . PRO A 1 84 ? -16.048 16.063 6.907 1.00 51.84 84 PRO A N 1
ATOM 688 C CA . PRO A 1 84 ? -16.982 15.868 8.022 1.00 51.84 84 PRO A CA 1
ATOM 689 C C . PRO A 1 84 ? -18.322 15.203 7.642 1.00 51.84 84 PRO A C 1
ATOM 691 O O . PRO A 1 84 ? -19.251 15.206 8.442 1.00 51.84 84 PRO A O 1
ATOM 694 N N . SER A 1 85 ? -18.465 14.609 6.452 1.00 54.84 85 SER A N 1
ATOM 695 C CA . SER A 1 85 ? -19.693 13.920 6.030 1.00 54.84 85 SER A CA 1
ATOM 696 C C . SER A 1 85 ? -19.719 12.412 6.320 1.00 54.84 85 SER A C 1
ATOM 698 O O . SER A 1 85 ? -20.706 11.760 5.986 1.00 54.84 85 SER A O 1
ATOM 700 N N . TYR A 1 86 ? -18.694 11.852 6.976 1.00 49.06 86 TYR A N 1
ATOM 701 C CA . TYR A 1 86 ? -18.674 10.442 7.402 1.00 49.06 86 TYR A CA 1
ATOM 702 C C . TYR A 1 86 ? -18.605 10.257 8.925 1.00 49.06 86 TYR A C 1
ATOM 704 O O . TYR A 1 86 ? -18.101 9.257 9.422 1.00 49.06 86 TYR A O 1
ATOM 712 N N . VAL A 1 87 ? -19.170 11.192 9.693 1.00 50.53 87 VAL A N 1
ATOM 713 C CA . VAL A 1 87 ? -19.624 10.893 11.059 1.00 50.53 87 VAL A CA 1
ATOM 714 C C . VAL A 1 87 ? -21.069 10.415 10.947 1.00 50.53 87 VAL A C 1
ATOM 716 O O . VAL A 1 87 ? -22.016 11.163 11.185 1.00 50.53 87 VAL A O 1
ATOM 719 N N . LYS A 1 88 ? -21.266 9.157 10.535 1.00 46.00 88 LYS A N 1
ATOM 720 C CA . LYS A 1 88 ? -22.534 8.487 10.836 1.00 46.00 88 LYS A CA 1
ATOM 721 C C . LYS A 1 88 ? -22.552 8.225 12.337 1.00 46.00 88 LYS A C 1
ATOM 723 O O . LYS A 1 88 ? -21.961 7.268 12.817 1.00 46.00 88 LYS A O 1
ATOM 728 N N . VAL A 1 89 ? -23.178 9.164 13.039 1.00 53.53 89 VAL A N 1
ATOM 729 C CA . VAL A 1 89 ? -24.087 8.967 14.170 1.00 53.53 89 VAL A CA 1
ATOM 730 C C . VAL A 1 89 ? -24.123 7.511 14.646 1.00 53.53 89 VAL A C 1
ATOM 732 O O . VAL A 1 89 ? -24.914 6.709 14.158 1.00 53.53 89 VAL A O 1
ATOM 7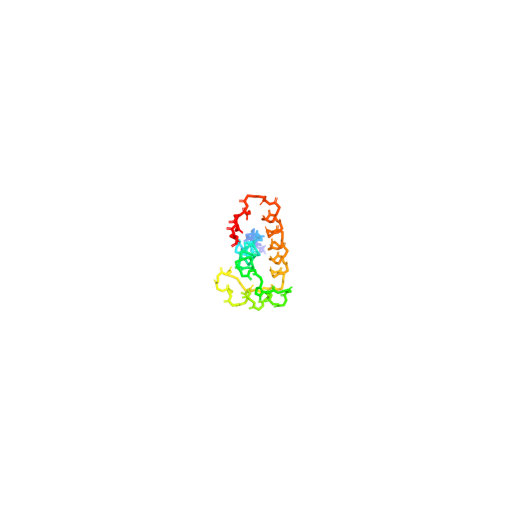35 N N . SER A 1 90 ? -23.270 7.176 15.608 1.00 44.12 90 SER A N 1
ATOM 736 C CA . SER A 1 90 ? -23.579 6.112 16.557 1.00 44.12 90 SER A CA 1
ATOM 737 C C . SER A 1 90 ? -24.003 6.793 17.853 1.00 44.12 90 SER A C 1
ATOM 739 O O . SER A 1 90 ? -23.319 6.729 18.870 1.00 44.12 90 SER A O 1
ATOM 741 N N . GLU A 1 91 ? -25.128 7.512 17.785 1.00 53.31 91 GLU A N 1
ATOM 742 C CA . GLU A 1 91 ? -26.031 7.552 18.929 1.00 53.31 91 GLU A CA 1
ATOM 743 C C . GLU A 1 91 ? -26.439 6.106 19.179 1.00 53.31 91 GLU A C 1
ATOM 745 O O . GLU A 1 91 ? -27.149 5.529 18.364 1.00 53.31 91 GLU A O 1
ATOM 750 N N . TYR A 1 92 ? -25.987 5.524 20.280 1.00 49.78 92 TYR A N 1
ATOM 751 C CA . TYR A 1 92 ? -26.868 4.700 21.089 1.00 49.78 92 TYR A CA 1
ATOM 752 C C . TYR A 1 92 ? -26.525 4.956 22.553 1.00 49.78 92 TYR A C 1
ATOM 754 O O . TYR A 1 92 ? -25.368 4.872 22.966 1.00 49.78 92 TYR A O 1
ATOM 762 N N . GLN A 1 93 ? -27.574 5.396 23.244 1.00 51.06 93 GLN A N 1
ATOM 763 C CA . GLN A 1 93 ? -27.698 5.626 24.678 1.00 51.06 93 GLN A CA 1
ATOM 764 C C . GLN A 1 93 ? -27.381 4.378 25.499 1.00 51.06 93 GLN A C 1
ATOM 766 O O . GLN A 1 93 ? -27.606 3.260 24.980 1.00 51.06 93 GLN A O 1
#

pLDDT: mean 77.82, std 19.51, range [40.31, 95.81]

Foldseek 3Di:
DDDDDDDDDDDDPPPPCPPVLVVCLLVQLLVQCLVVPPCDDDLVSSQVSVCVVCVVSVHDDDSVSSVSSVVSNVVVVVVVVVPVPPPPDPDDD